Protein AF-A0A3R9SFQ7-F1 (afdb_monomer_lite)

Secondary structure (DSSP, 8-state):
--HHHHHHHHHTT--GGG----BTTTBPPHHHHHHHHHHHHHHTSPPPP---PPPPP-PPPPP--PPPTTTT---PPPHHHHHHHHHHHHHHHHS-----------HHHHHHHHHHHHHHHHHHSS---SGGGT-

Foldseek 3Di:
DDPVCVVLLVVLVHDPVPFQQPDDPRDNDPVRSVVRSVVVVVVPDPDDDPDDDPDPDPDDPDPDDPDDPCPPPDDDDDPVVVVVVVVVVVCPVVDDDDDDDDDDDCPVVVVVLVVCQVVCCVVPVDGDDSVVVVD

Sequence (135 aa):
VTPLVRKLAAENGVDLSTVQGTGVGGRIRKQDVLAAAEAAKAAAAPAPAPAAAPAPAAAKKAPTLEASPLRGQTVKMPRIRKVIGDNMVKALHEMAQLSSVVEVDVTKLMRLRAQAKDAFQAREGVKLSPMPFFV

Radius of gyration: 41.12 Å; chains: 1; bounding box: 42×37×113 Å

Structure (mmCIF, N/CA/C/O backbone):
data_AF-A0A3R9SFQ7-F1
#
_entry.id   AF-A0A3R9SFQ7-F1
#
loop_
_atom_site.group_PDB
_atom_site.id
_atom_site.type_symbol
_atom_site.label_atom_id
_atom_site.label_alt_id
_atom_site.label_comp_id
_atom_site.label_asym_id
_atom_site.label_entity_id
_atom_site.label_seq_id
_atom_site.pdbx_PDB_ins_code
_atom_site.Cartn_x
_atom_site.Cartn_y
_atom_site.Cartn_z
_atom_site.occupancy
_atom_site.B_iso_or_equiv
_atom_site.auth_seq_id
_atom_site.auth_comp_id
_atom_site.auth_asym_id
_atom_site.auth_atom_id
_atom_site.pdbx_PDB_model_num
ATOM 1 N N . VAL A 1 1 ? 13.509 5.896 -81.301 1.00 68.38 1 VAL A N 1
ATOM 2 C CA . VAL A 1 1 ? 12.127 5.357 -81.207 1.00 68.38 1 VAL A CA 1
ATOM 3 C C . VAL A 1 1 ? 11.970 4.217 -82.202 1.00 68.38 1 VAL A C 1
ATOM 5 O O . VAL A 1 1 ? 12.393 4.384 -83.342 1.00 68.38 1 VAL A O 1
ATOM 8 N N . THR A 1 2 ? 11.430 3.066 -81.797 1.00 78.62 2 THR A N 1
ATOM 9 C CA . THR A 1 2 ? 11.226 1.913 -82.695 1.00 78.62 2 THR A CA 1
ATOM 10 C C . THR A 1 2 ? 9.926 2.055 -83.512 1.00 78.62 2 THR A C 1
ATOM 12 O O . THR A 1 2 ? 8.992 2.710 -83.048 1.00 78.62 2 THR A O 1
ATOM 15 N N . PRO A 1 3 ? 9.821 1.458 -84.720 1.00 78.69 3 PRO A N 1
ATOM 16 C CA . PRO A 1 3 ? 8.640 1.596 -85.589 1.00 78.69 3 PRO A CA 1
ATOM 17 C C . PRO A 1 3 ? 7.332 1.119 -84.941 1.00 78.69 3 PRO A C 1
ATOM 19 O O . PRO A 1 3 ? 6.277 1.704 -85.164 1.00 78.69 3 PRO A O 1
ATOM 22 N N . LEU A 1 4 ? 7.420 0.099 -84.082 1.00 79.25 4 LEU A N 1
ATOM 23 C CA . LEU A 1 4 ? 6.290 -0.438 -83.322 1.00 79.25 4 LEU A CA 1
ATOM 24 C C . LEU A 1 4 ? 5.687 0.597 -82.358 1.00 79.25 4 LEU A C 1
ATOM 26 O O . LEU A 1 4 ? 4.472 0.695 -82.236 1.00 79.25 4 LEU A O 1
ATOM 30 N N . VAL A 1 5 ? 6.534 1.398 -81.707 1.00 82.12 5 VAL A N 1
ATOM 31 C CA . VAL A 1 5 ? 6.112 2.432 -80.750 1.00 82.12 5 VAL A CA 1
ATOM 32 C C . VAL A 1 5 ? 5.441 3.606 -81.469 1.00 82.12 5 VAL A C 1
ATOM 34 O O . VAL A 1 5 ? 4.485 4.162 -80.945 1.00 82.12 5 VAL A O 1
ATOM 37 N N . ARG A 1 6 ? 5.870 3.939 -82.699 1.00 79.88 6 ARG A N 1
ATOM 38 C CA . ARG A 1 6 ? 5.205 4.971 -83.517 1.00 79.88 6 ARG A CA 1
ATOM 39 C C . ARG A 1 6 ? 3.801 4.562 -83.950 1.00 79.88 6 ARG A C 1
ATOM 41 O O . ARG A 1 6 ? 2.897 5.382 -83.867 1.00 79.88 6 ARG A O 1
ATOM 48 N N . LYS A 1 7 ? 3.617 3.304 -84.371 1.00 78.94 7 LYS A N 1
ATOM 49 C CA . LYS A 1 7 ? 2.282 2.779 -84.704 1.00 78.94 7 LYS A CA 1
ATOM 50 C C . LYS A 1 7 ? 1.362 2.797 -83.482 1.00 78.94 7 LYS A C 1
ATOM 52 O O . LYS A 1 7 ? 0.262 3.321 -83.560 1.00 78.94 7 LYS A O 1
ATOM 57 N N . LEU A 1 8 ? 1.862 2.334 -82.336 1.00 79.38 8 LEU A N 1
ATOM 58 C CA . LEU A 1 8 ? 1.076 2.262 -81.103 1.00 79.38 8 LEU A CA 1
ATOM 59 C C . LEU A 1 8 ? 0.718 3.647 -80.536 1.00 79.38 8 LEU A C 1
ATOM 61 O O . LEU A 1 8 ? -0.366 3.824 -79.991 1.00 79.38 8 LEU A O 1
ATOM 65 N N . ALA A 1 9 ? 1.594 4.641 -80.686 1.00 79.88 9 ALA A N 1
ATOM 66 C CA . ALA A 1 9 ? 1.298 6.017 -80.293 1.00 79.88 9 ALA A CA 1
ATOM 67 C C . ALA A 1 9 ? 0.256 6.676 -81.209 1.00 79.88 9 ALA A C 1
ATOM 69 O O . ALA A 1 9 ? -0.647 7.338 -80.708 1.00 79.88 9 ALA A O 1
ATOM 70 N N . ALA A 1 10 ? 0.324 6.428 -82.522 1.00 79.81 10 ALA A N 1
ATOM 71 C CA . ALA A 1 10 ? -0.683 6.903 -83.471 1.00 79.81 10 ALA A CA 1
ATOM 72 C C . ALA A 1 10 ? -2.067 6.277 -83.215 1.00 79.81 10 ALA A C 1
ATOM 74 O O . ALA A 1 10 ? -3.070 6.980 -83.268 1.00 79.81 10 ALA A O 1
ATOM 75 N N . GLU A 1 11 ? -2.123 4.984 -82.877 1.00 79.06 11 GLU A N 1
ATOM 76 C CA . GLU A 1 11 ? -3.372 4.281 -82.537 1.00 79.06 11 GLU A CA 1
ATOM 77 C C . GLU A 1 11 ? -4.011 4.785 -81.234 1.00 79.06 11 GLU A C 1
ATOM 79 O O . GLU A 1 11 ? -5.233 4.822 -81.125 1.00 79.06 11 GLU A O 1
ATOM 84 N N . ASN A 1 12 ? -3.200 5.190 -80.252 1.00 76.62 12 ASN A N 1
ATOM 85 C CA . ASN A 1 12 ? -3.682 5.682 -78.957 1.00 76.62 12 ASN A CA 1
ATOM 86 C C . ASN A 1 12 ? -3.746 7.218 -78.867 1.00 76.62 12 ASN A C 1
ATOM 88 O O . ASN A 1 12 ? -4.038 7.746 -77.797 1.00 76.62 12 ASN A O 1
ATOM 92 N N . GLY A 1 13 ? -3.469 7.936 -79.962 1.00 74.56 13 GLY A N 1
ATOM 93 C CA . GLY A 1 13 ? -3.508 9.402 -80.013 1.00 74.56 13 GLY A CA 1
ATOM 94 C C . GLY A 1 13 ? -2.490 10.099 -79.101 1.00 74.56 13 GLY A C 1
ATOM 95 O O . GLY A 1 13 ? -2.730 11.220 -78.666 1.00 74.56 13 GLY A O 1
ATOM 96 N N . VAL A 1 14 ? -1.374 9.439 -78.782 1.00 78.31 14 VAL A N 1
ATOM 97 C CA . VAL A 1 14 ? -0.350 9.953 -77.861 1.00 78.31 14 VAL A CA 1
ATOM 98 C C . VAL A 1 14 ? 0.753 10.655 -78.645 1.00 78.31 14 VAL A C 1
ATOM 100 O O . VAL A 1 14 ? 1.374 10.051 -79.523 1.00 78.31 14 VAL A O 1
ATOM 103 N N . ASP A 1 15 ? 1.054 11.906 -78.292 1.00 81.56 15 ASP A N 1
ATOM 104 C CA . ASP A 1 15 ? 2.213 12.606 -78.842 1.00 81.56 15 ASP A CA 1
ATOM 105 C C . ASP A 1 15 ? 3.511 12.080 -78.209 1.00 81.56 15 ASP A C 1
ATOM 107 O O . ASP A 1 15 ? 3.726 12.137 -77.001 1.00 81.56 15 ASP A O 1
ATOM 111 N N . LEU A 1 16 ? 4.407 11.556 -79.043 1.00 76.69 16 LEU A N 1
ATOM 112 C CA . LEU A 1 16 ? 5.693 11.010 -78.616 1.00 76.69 16 LEU A CA 1
ATOM 113 C C . LEU A 1 16 ? 6.671 12.086 -78.131 1.00 76.69 16 LEU A C 1
ATOM 115 O O . LEU A 1 16 ? 7.650 11.738 -77.474 1.00 76.69 16 LEU A O 1
ATOM 119 N N . SER A 1 17 ? 6.437 13.360 -78.462 1.00 75.81 17 SER A N 1
ATOM 120 C CA . SER A 1 17 ? 7.279 14.474 -78.015 1.00 75.81 17 SER A CA 1
ATOM 121 C C . SER A 1 17 ? 7.133 14.752 -76.512 1.00 75.81 17 SER A C 1
ATOM 123 O O . SER A 1 17 ? 8.079 15.206 -75.871 1.00 75.81 17 SER A O 1
ATOM 125 N N . THR A 1 18 ? 5.979 14.404 -75.936 1.00 75.75 18 THR A N 1
ATOM 126 C CA . THR A 1 18 ? 5.645 14.636 -74.525 1.00 75.75 18 THR A CA 1
ATOM 127 C C . THR A 1 18 ? 5.898 13.419 -73.633 1.00 75.75 18 THR A C 1
ATOM 129 O O . THR A 1 18 ? 5.682 13.483 -72.425 1.00 75.75 18 THR A O 1
ATOM 132 N N . VAL A 1 19 ? 6.337 12.291 -74.205 1.00 78.75 19 VAL A N 1
ATOM 133 C CA . VAL A 1 19 ? 6.558 11.038 -73.469 1.00 78.75 19 VAL A CA 1
ATOM 134 C C . VAL A 1 19 ? 8.035 10.876 -73.126 1.00 78.75 19 VAL A C 1
ATOM 136 O O . VAL A 1 19 ? 8.883 10.689 -74.000 1.00 78.75 19 VAL A O 1
ATOM 139 N N . GLN A 1 20 ? 8.344 10.877 -71.830 1.00 80.75 20 GLN A N 1
ATOM 140 C CA . GLN A 1 20 ? 9.690 10.603 -71.340 1.00 80.75 20 GLN A CA 1
ATOM 141 C C . GLN A 1 20 ? 10.013 9.107 -71.492 1.00 80.75 20 GLN A C 1
ATOM 143 O O . GLN A 1 20 ? 9.393 8.255 -70.859 1.00 80.75 20 GLN A O 1
ATOM 148 N N . GLY A 1 21 ? 10.987 8.769 -72.340 1.00 81.75 21 GLY A N 1
ATOM 149 C CA . GLY A 1 21 ? 11.379 7.379 -72.580 1.00 81.75 21 GLY A CA 1
ATOM 150 C C . GLY A 1 21 ? 12.251 6.800 -71.463 1.00 81.75 21 GLY A C 1
ATOM 151 O O . GLY A 1 21 ? 13.293 7.368 -71.138 1.00 81.75 21 GLY A O 1
ATOM 152 N N . THR A 1 22 ? 11.877 5.634 -70.933 1.00 82.12 22 THR A N 1
ATOM 153 C CA . THR A 1 22 ? 12.599 4.956 -69.833 1.00 82.12 22 THR A CA 1
ATOM 154 C C . THR A 1 22 ? 13.623 3.918 -70.314 1.00 82.12 22 THR A C 1
ATOM 156 O O . THR A 1 22 ? 14.317 3.274 -69.526 1.00 82.12 22 THR A O 1
ATOM 159 N N . GLY A 1 23 ? 13.756 3.717 -71.629 1.00 78.12 23 GLY A N 1
ATOM 160 C CA . GLY A 1 23 ? 14.707 2.770 -72.204 1.00 78.12 23 GLY A CA 1
ATOM 161 C C . GLY A 1 23 ? 16.158 3.258 -72.229 1.00 78.12 23 GLY A C 1
ATOM 162 O O . GLY A 1 23 ? 16.441 4.450 -72.224 1.00 78.12 23 GLY A O 1
ATOM 163 N N . VAL A 1 24 ? 17.095 2.309 -72.346 1.00 72.62 24 VAL A N 1
ATOM 164 C CA . VAL A 1 24 ? 18.543 2.572 -72.420 1.00 72.62 24 VAL A CA 1
ATOM 165 C C . VAL A 1 24 ? 18.841 3.569 -73.546 1.00 72.62 24 VAL A C 1
ATOM 167 O O . VAL A 1 24 ? 18.534 3.288 -74.714 1.00 72.62 24 VAL A O 1
ATOM 170 N N . GLY A 1 25 ? 19.406 4.722 -73.174 1.00 73.75 25 GLY A N 1
ATOM 171 C CA . GLY A 1 25 ? 19.667 5.857 -74.066 1.00 73.75 25 GLY A CA 1
AT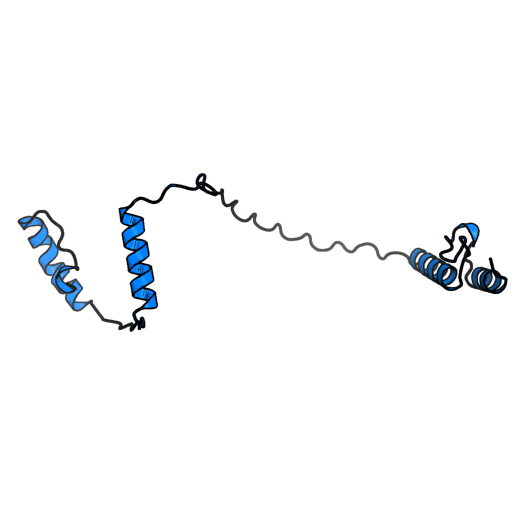OM 172 C C . GLY A 1 25 ? 18.462 6.776 -74.319 1.00 73.75 25 GLY A C 1
ATOM 173 O O . GLY A 1 25 ? 18.389 7.370 -75.388 1.00 73.75 25 GLY A O 1
ATOM 174 N N . GLY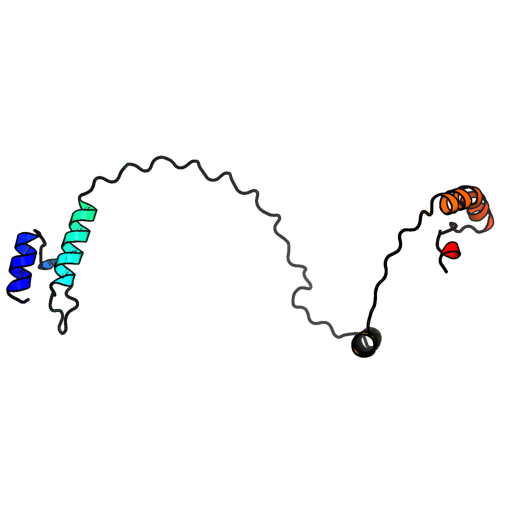 A 1 26 ? 17.485 6.843 -73.404 1.00 74.19 26 GLY A N 1
ATOM 175 C CA . GLY A 1 26 ? 16.297 7.707 -73.525 1.00 74.19 26 GLY A CA 1
ATOM 176 C C . GLY A 1 26 ? 15.269 7.221 -74.551 1.00 74.19 26 GLY A C 1
ATOM 177 O O . GLY A 1 26 ? 14.458 7.991 -75.063 1.00 74.19 26 GLY A O 1
ATOM 178 N N . ARG A 1 27 ? 15.308 5.934 -74.915 1.00 81.00 27 ARG A N 1
ATOM 179 C CA . ARG A 1 27 ? 14.399 5.368 -75.923 1.00 81.00 27 ARG A CA 1
ATOM 180 C C . ARG A 1 27 ? 13.018 5.103 -75.324 1.00 81.00 27 ARG A C 1
ATOM 182 O O . ARG A 1 27 ? 12.905 4.351 -74.364 1.00 81.00 27 ARG A O 1
ATOM 189 N N . ILE A 1 28 ? 11.978 5.630 -75.969 1.00 81.25 28 ILE A N 1
ATOM 190 C CA . ILE A 1 28 ? 10.571 5.374 -75.625 1.00 81.25 28 ILE A CA 1
ATOM 191 C C . ILE A 1 28 ? 10.222 3.907 -75.909 1.00 81.25 28 ILE A C 1
ATOM 193 O O . ILE A 1 28 ? 10.428 3.418 -77.029 1.00 81.25 28 ILE A O 1
ATOM 197 N N . ARG A 1 29 ? 9.716 3.206 -74.891 1.00 85.38 29 ARG A N 1
ATOM 198 C CA . ARG A 1 29 ? 9.256 1.813 -74.962 1.00 85.38 29 ARG A CA 1
ATOM 199 C C . ARG A 1 29 ? 7.732 1.742 -75.081 1.00 85.38 29 ARG A C 1
ATOM 201 O O . ARG A 1 29 ? 7.021 2.716 -74.870 1.00 85.38 29 ARG A O 1
ATOM 208 N N . LYS A 1 30 ? 7.216 0.546 -75.385 1.00 80.31 30 LYS A N 1
ATOM 209 C CA . LYS A 1 30 ? 5.768 0.271 -75.453 1.00 80.31 30 LYS A CA 1
ATOM 210 C C . LYS A 1 30 ? 5.039 0.639 -74.152 1.00 80.31 30 LYS A C 1
ATOM 212 O O . LYS A 1 30 ? 3.935 1.160 -74.209 1.00 80.31 30 LYS A O 1
ATOM 217 N N . GLN A 1 31 ? 5.667 0.374 -73.007 1.00 81.94 31 GLN A N 1
ATOM 218 C CA . GLN A 1 31 ? 5.105 0.663 -71.684 1.00 81.94 31 GLN A CA 1
ATOM 219 C C . GLN A 1 31 ? 4.933 2.170 -71.454 1.00 81.94 31 GLN A C 1
ATOM 221 O O . GLN A 1 31 ? 3.901 2.578 -70.940 1.00 81.94 31 GLN A O 1
ATOM 226 N N . ASP A 1 32 ? 5.879 2.990 -71.922 1.00 79.88 32 ASP A N 1
ATOM 227 C CA . ASP A 1 32 ? 5.833 4.448 -71.751 1.00 79.88 32 ASP A CA 1
ATOM 228 C C . ASP A 1 32 ? 4.663 5.073 -72.537 1.00 79.88 32 ASP A C 1
ATOM 230 O O . ASP A 1 32 ? 3.988 5.972 -72.046 1.00 79.88 32 ASP A O 1
ATOM 234 N N . VAL A 1 33 ? 4.370 4.558 -73.739 1.00 80.19 33 VAL A N 1
ATOM 235 C CA . VAL A 1 33 ? 3.229 5.027 -74.551 1.00 80.19 33 VAL A CA 1
ATOM 236 C C . VAL A 1 33 ? 1.892 4.573 -73.971 1.00 80.19 33 VAL A C 1
ATOM 238 O O . VAL A 1 33 ? 0.938 5.341 -73.991 1.00 80.19 33 VAL A O 1
ATOM 241 N N . LEU A 1 34 ? 1.814 3.355 -73.429 1.00 79.25 34 LEU A N 1
ATOM 242 C CA . LEU A 1 34 ? 0.598 2.874 -72.767 1.00 79.25 34 LEU A CA 1
ATOM 243 C C . LEU A 1 34 ? 0.309 3.661 -71.484 1.00 79.25 34 LEU A C 1
ATOM 245 O O . LEU A 1 34 ? -0.825 4.074 -71.276 1.00 79.25 34 LEU A O 1
ATOM 249 N N . ALA A 1 35 ? 1.335 3.946 -70.679 1.00 77.38 35 ALA A N 1
ATOM 250 C CA . ALA A 1 35 ? 1.199 4.774 -69.483 1.00 77.38 35 ALA A CA 1
ATOM 251 C C . ALA A 1 35 ? 0.757 6.207 -69.826 1.00 77.38 35 ALA A C 1
ATOM 253 O O . ALA A 1 35 ? -0.111 6.767 -69.161 1.00 77.38 35 ALA A O 1
ATOM 254 N N . ALA A 1 36 ? 1.305 6.789 -70.897 1.00 73.06 36 ALA A N 1
ATOM 255 C CA . ALA A 1 36 ? 0.897 8.110 -71.368 1.00 73.06 36 ALA A CA 1
ATOM 256 C C . ALA A 1 36 ? -0.533 8.118 -71.940 1.00 73.06 36 ALA A C 1
ATOM 258 O O . ALA A 1 36 ? -1.278 9.069 -71.708 1.00 73.06 36 ALA A O 1
ATOM 259 N N . ALA A 1 37 ? -0.944 7.048 -72.630 1.00 73.75 37 ALA A N 1
ATOM 260 C CA . ALA A 1 37 ? -2.313 6.875 -73.114 1.00 73.75 37 ALA A CA 1
ATOM 261 C C . ALA A 1 37 ? -3.317 6.742 -71.958 1.00 73.75 37 ALA A C 1
ATOM 263 O O . ALA A 1 37 ? -4.376 7.364 -71.995 1.00 73.75 37 ALA A O 1
ATOM 264 N N . GLU A 1 38 ? -2.989 5.972 -70.915 1.00 72.19 38 GLU A N 1
ATOM 265 C CA . GLU A 1 38 ? -3.826 5.834 -69.716 1.00 72.19 38 GLU A CA 1
ATOM 266 C C . GLU A 1 38 ? -3.923 7.145 -68.932 1.00 72.19 38 GLU A C 1
ATOM 268 O O . GLU A 1 38 ? -5.018 7.525 -68.519 1.00 72.19 38 GLU A O 1
ATOM 273 N N . ALA A 1 39 ? -2.819 7.886 -68.798 1.00 65.00 39 ALA A N 1
ATOM 274 C CA . ALA A 1 39 ? -2.815 9.204 -68.168 1.00 65.00 39 ALA A CA 1
ATOM 275 C C . ALA A 1 39 ? -3.656 10.226 -68.956 1.00 65.00 39 ALA A C 1
ATOM 277 O O . ALA A 1 39 ? -4.422 10.983 -68.360 1.00 65.00 39 ALA A O 1
ATOM 278 N N . ALA A 1 40 ? -3.587 10.210 -70.292 1.00 62.25 40 ALA A N 1
ATOM 279 C CA . ALA A 1 40 ? -4.431 11.048 -71.145 1.00 62.25 40 ALA A CA 1
ATOM 280 C C . ALA A 1 40 ? -5.920 10.662 -71.049 1.00 62.25 40 ALA A C 1
ATOM 282 O O . ALA A 1 40 ? -6.789 11.533 -71.049 1.00 62.25 40 ALA A O 1
ATOM 283 N N . LYS A 1 41 ? -6.228 9.368 -70.888 1.00 60.47 41 LYS A N 1
ATOM 284 C CA . LYS A 1 41 ? -7.598 8.876 -70.664 1.00 60.47 41 LYS A CA 1
ATOM 285 C C . LYS A 1 41 ? -8.134 9.246 -69.277 1.00 60.47 41 LYS A C 1
ATOM 287 O O . LYS A 1 41 ? -9.314 9.558 -69.150 1.00 60.47 41 LYS A O 1
ATOM 292 N N . ALA A 1 42 ? -7.272 9.266 -68.260 1.00 57.03 42 ALA A N 1
ATOM 293 C CA . ALA A 1 42 ? -7.607 9.715 -66.909 1.00 57.03 42 ALA A CA 1
ATOM 294 C C . ALA A 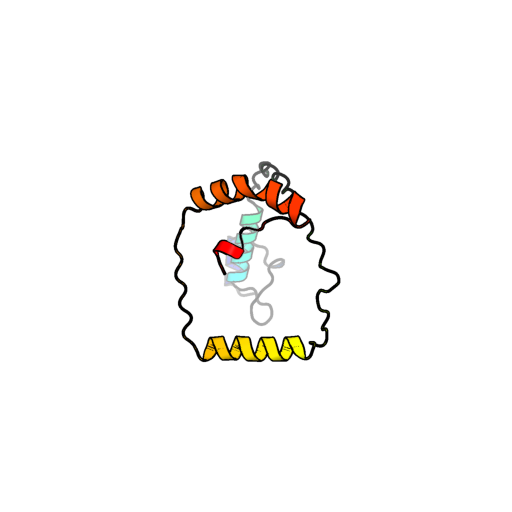1 42 ? -7.803 11.242 -66.820 1.00 57.03 42 ALA A C 1
ATOM 296 O O . ALA A 1 42 ? -8.584 11.705 -65.994 1.00 57.03 42 ALA A O 1
ATOM 297 N N . ALA A 1 43 ? -7.159 12.018 -67.698 1.00 54.06 43 ALA A N 1
ATOM 298 C CA . ALA A 1 43 ? -7.333 13.469 -67.797 1.00 54.06 43 ALA A CA 1
ATOM 299 C C . ALA A 1 43 ? -8.582 13.902 -68.600 1.00 54.06 43 ALA A C 1
ATOM 301 O O . ALA A 1 43 ? -8.971 15.066 -68.534 1.00 54.06 43 ALA A O 1
ATOM 302 N N . ALA A 1 44 ? -9.224 12.984 -69.334 1.00 51.25 44 ALA A N 1
ATOM 303 C CA . ALA A 1 44 ? -10.420 13.244 -70.145 1.00 51.25 44 ALA A CA 1
ATOM 304 C C . ALA A 1 44 ? -11.742 12.784 -69.492 1.00 51.25 44 ALA A C 1
ATOM 306 O O . ALA A 1 44 ? -12.799 12.852 -70.122 1.00 51.25 44 ALA A O 1
ATOM 307 N N . ALA A 1 45 ? -11.714 12.331 -68.235 1.00 43.78 45 ALA A N 1
ATOM 308 C CA . ALA A 1 45 ? -12.925 12.081 -67.460 1.00 43.78 45 ALA A CA 1
ATOM 309 C C . ALA A 1 45 ? -13.327 13.363 -66.703 1.00 43.78 45 ALA A C 1
ATOM 311 O O . ALA A 1 45 ? -12.502 13.900 -65.959 1.00 43.78 45 ALA A O 1
ATOM 312 N N . PRO A 1 46 ? -14.567 13.875 -66.848 1.00 45.09 46 PRO A N 1
ATOM 313 C CA . PRO A 1 46 ? -15.025 14.992 -66.036 1.00 45.09 46 PRO A CA 1
ATOM 314 C C . PRO A 1 46 ? -15.021 14.547 -64.573 1.00 45.09 46 PRO A C 1
ATOM 316 O O . PRO A 1 46 ? -15.705 13.594 -64.195 1.00 45.09 46 PRO A O 1
ATOM 319 N N . ALA A 1 47 ? -14.211 15.220 -63.758 1.00 50.97 47 ALA A N 1
ATOM 320 C CA . ALA A 1 47 ? -14.197 15.009 -62.323 1.00 50.97 47 ALA A CA 1
ATOM 321 C C . ALA A 1 47 ? -15.619 15.242 -61.782 1.00 50.97 47 ALA A C 1
ATOM 323 O O . ALA A 1 47 ? -16.192 16.305 -62.050 1.00 50.97 47 ALA A O 1
ATOM 324 N N . PRO A 1 48 ? -16.218 14.301 -61.029 1.00 47.94 48 PRO A N 1
ATOM 325 C CA . PRO A 1 48 ? -17.412 14.630 -60.275 1.00 47.94 48 PRO A CA 1
ATOM 326 C C . PRO A 1 48 ? -17.029 15.746 -59.301 1.00 47.94 48 PRO A C 1
ATOM 328 O O . PRO A 1 48 ? -15.996 15.673 -58.630 1.00 47.94 48 PRO A O 1
ATOM 331 N N . ALA A 1 49 ? -17.838 16.806 -59.268 1.00 49.56 49 ALA A N 1
ATOM 332 C CA . ALA A 1 49 ? -17.689 17.878 -58.295 1.00 49.56 49 ALA A CA 1
ATOM 333 C C . ALA A 1 49 ? -17.539 17.259 -56.892 1.00 49.56 49 ALA A C 1
ATOM 335 O O . ALA A 1 49 ? -18.296 16.334 -56.573 1.00 49.56 49 ALA A O 1
ATOM 336 N N . PRO A 1 50 ? -16.589 17.715 -56.055 1.00 48.94 50 PRO A N 1
ATOM 337 C CA . PRO A 1 50 ? -16.456 17.166 -54.721 1.00 48.94 50 PRO A CA 1
ATOM 338 C C . PRO A 1 50 ? -17.746 17.483 -53.966 1.00 48.94 50 PRO A C 1
ATOM 340 O O . PRO A 1 50 ? -18.023 18.637 -53.638 1.00 48.94 50 PRO A O 1
ATOM 343 N N . ALA A 1 51 ? -18.555 16.454 -53.717 1.00 51.00 51 ALA A N 1
ATOM 344 C CA . ALA A 1 51 ? -19.621 16.533 -52.741 1.00 51.00 51 ALA A CA 1
ATOM 345 C C . ALA A 1 51 ? -18.973 16.950 -51.418 1.00 51.00 51 ALA A C 1
ATOM 347 O O . ALA A 1 51 ? -18.002 16.327 -50.979 1.00 51.00 51 ALA A O 1
ATOM 348 N N . ALA A 1 52 ? -19.470 18.035 -50.826 1.00 52.97 52 ALA A N 1
ATOM 349 C CA . ALA A 1 52 ? -18.991 18.527 -49.548 1.00 52.97 52 ALA A CA 1
ATOM 350 C C . ALA A 1 52 ? -19.117 17.405 -48.511 1.00 52.97 52 ALA A C 1
ATOM 352 O O . ALA A 1 52 ? -20.214 17.070 -48.063 1.00 52.97 52 ALA A O 1
ATOM 353 N N . ALA A 1 53 ? -17.983 16.801 -48.159 1.00 55.56 53 ALA A N 1
ATOM 354 C CA . ALA A 1 53 ? -17.906 15.909 -47.021 1.00 55.56 53 ALA A CA 1
ATOM 355 C C . ALA A 1 53 ? -18.313 16.713 -45.774 1.00 55.56 53 ALA A C 1
ATOM 357 O O . ALA A 1 53 ? -17.884 17.866 -45.639 1.00 55.56 53 ALA A O 1
ATOM 358 N N . PRO A 1 54 ? -19.135 16.153 -44.869 1.00 56.72 54 PRO A N 1
ATOM 359 C CA . PRO A 1 54 ? -19.434 16.816 -43.612 1.00 56.72 54 PRO A CA 1
ATOM 360 C C . PRO A 1 54 ? -18.113 17.145 -42.915 1.00 56.72 54 PRO A C 1
ATOM 362 O O . PRO A 1 54 ? -17.241 16.284 -42.769 1.00 56.72 54 PRO A O 1
ATOM 365 N N . ALA A 1 55 ? -17.953 18.419 -42.553 1.00 59.44 55 ALA A N 1
ATOM 366 C CA . ALA A 1 55 ? -16.761 18.910 -41.884 1.00 59.44 55 ALA A CA 1
ATOM 367 C C . ALA A 1 55 ? -16.466 18.023 -40.661 1.00 59.44 55 ALA A C 1
ATOM 369 O O . ALA A 1 55 ? -17.399 17.722 -39.906 1.00 59.44 55 ALA A O 1
ATOM 370 N N . PRO A 1 56 ? -15.207 17.597 -40.443 1.00 59.00 56 PRO A N 1
ATOM 371 C CA . PRO A 1 56 ? -14.855 16.837 -39.257 1.00 59.00 56 PRO A CA 1
ATOM 372 C C . PRO A 1 56 ? -15.310 17.629 -38.035 1.00 59.00 56 PRO A C 1
ATOM 374 O O . PRO A 1 56 ? -14.909 18.783 -37.859 1.00 59.00 56 PRO A O 1
ATOM 377 N N . ALA A 1 57 ? -16.171 17.029 -37.210 1.00 63.62 57 ALA A N 1
ATOM 378 C CA . ALA A 1 57 ? -16.523 17.602 -35.922 1.00 63.62 57 ALA A CA 1
ATOM 379 C C . ALA A 1 57 ? -15.215 17.920 -35.195 1.00 63.62 57 ALA A C 1
ATOM 381 O O . ALA A 1 57 ? -14.365 17.039 -35.042 1.00 63.62 57 ALA A O 1
ATOM 382 N N . ALA A 1 58 ? -15.034 19.191 -34.827 1.00 63.25 58 ALA A N 1
ATOM 383 C CA . ALA A 1 58 ? -13.810 19.677 -34.216 1.00 63.25 58 ALA A CA 1
ATOM 384 C C . ALA A 1 58 ? -13.452 18.774 -33.034 1.00 63.25 58 ALA A C 1
ATOM 386 O O . ALA A 1 58 ? -14.157 18.742 -32.021 1.00 63.25 58 ALA A O 1
ATOM 387 N N . ALA A 1 59 ? -12.371 18.007 -33.189 1.00 65.25 59 ALA A N 1
ATOM 388 C CA . ALA A 1 59 ? -11.837 17.195 -32.118 1.00 65.25 59 ALA A CA 1
ATOM 389 C C . ALA A 1 59 ? -11.573 18.133 -30.938 1.00 65.25 59 ALA A C 1
ATOM 391 O O . ALA A 1 59 ? -10.804 19.092 -31.055 1.00 65.25 59 ALA A O 1
ATOM 392 N N . LYS A 1 60 ? -12.253 17.886 -29.812 1.00 68.50 60 LYS A N 1
ATOM 393 C CA . LYS A 1 60 ? -11.950 18.563 -28.551 1.00 68.50 60 LYS A CA 1
ATOM 394 C C . LYS A 1 60 ? -10.450 18.406 -28.331 1.00 68.50 60 LYS A C 1
ATOM 396 O O . LYS A 1 60 ? -9.971 17.277 -28.237 1.00 68.50 60 LYS A O 1
ATOM 401 N N . LYS A 1 61 ? -9.717 19.525 -28.313 1.00 66.81 61 LYS A N 1
ATOM 402 C CA . LYS A 1 61 ? -8.284 19.530 -28.006 1.00 66.81 61 LYS A CA 1
ATOM 403 C C . LYS A 1 61 ? -8.100 18.744 -26.712 1.00 66.81 61 LYS A C 1
ATOM 405 O O . LYS A 1 61 ? -8.653 19.126 -25.681 1.00 66.81 61 LYS A O 1
ATOM 410 N N . ALA A 1 62 ? -7.374 17.631 -26.793 1.00 69.62 62 ALA A N 1
ATOM 411 C CA . ALA A 1 62 ? -6.919 16.936 -25.604 1.00 69.62 62 ALA A CA 1
ATOM 412 C C . ALA A 1 62 ? -6.161 17.952 -24.731 1.00 69.62 62 ALA A C 1
ATOM 414 O O . ALA A 1 62 ? -5.461 18.808 -25.289 1.00 69.62 62 ALA A O 1
ATOM 415 N N . PRO A 1 63 ? -6.314 17.908 -23.397 1.00 70.56 63 PRO A N 1
ATOM 416 C CA . PRO A 1 63 ? -5.563 18.793 -22.524 1.00 70.56 63 PRO A CA 1
ATOM 417 C C . PRO A 1 63 ? -4.075 18.626 -22.831 1.00 70.56 63 PRO A C 1
ATOM 419 O O . PRO A 1 63 ? -3.550 17.511 -22.850 1.00 70.56 63 PRO A O 1
ATOM 422 N N . THR A 1 64 ? -3.408 19.738 -23.127 1.00 73.31 64 THR A N 1
ATOM 423 C CA . THR A 1 64 ? -1.958 19.783 -23.289 1.00 73.31 64 THR A CA 1
ATOM 424 C C . THR A 1 64 ? -1.334 19.383 -21.961 1.00 73.31 64 THR A C 1
ATOM 426 O O . THR A 1 64 ? -1.349 20.153 -21.006 1.00 73.31 64 THR A O 1
ATOM 429 N N . LEU A 1 65 ? -0.846 18.145 -21.885 1.00 72.62 65 LEU A N 1
ATOM 430 C CA . LEU A 1 65 ? -0.110 17.646 -20.731 1.00 72.62 65 LEU A CA 1
ATOM 431 C C . LEU A 1 65 ? 1.229 18.378 -20.684 1.00 72.62 65 LEU A C 1
ATOM 433 O O . LEU A 1 65 ? 2.142 18.064 -21.451 1.00 72.62 65 LEU A O 1
ATOM 437 N N . GLU A 1 66 ? 1.337 19.371 -19.807 1.00 75.81 66 GLU A N 1
ATOM 438 C CA . GLU A 1 66 ? 2.605 20.042 -19.555 1.00 75.81 66 GLU A CA 1
ATOM 439 C C . GLU A 1 66 ? 3.623 19.016 -19.052 1.00 75.81 66 GLU A C 1
ATOM 441 O O . GLU A 1 66 ? 3.378 18.243 -18.119 1.00 75.81 66 GLU A O 1
ATOM 446 N N . ALA A 1 67 ? 4.771 18.956 -19.724 1.00 75.50 67 ALA A N 1
ATOM 447 C CA . ALA A 1 67 ? 5.843 18.074 -19.308 1.00 75.50 67 ALA A CA 1
ATOM 448 C C . ALA A 1 67 ? 6.361 18.551 -17.948 1.00 75.50 67 ALA A C 1
ATOM 450 O O . ALA A 1 67 ? 6.766 19.702 -17.807 1.00 75.50 67 ALA A O 1
ATOM 451 N N . SER A 1 68 ? 6.355 17.652 -16.956 1.00 79.25 68 SER A N 1
ATOM 452 C CA . SER A 1 68 ? 6.931 17.936 -15.641 1.00 79.25 68 SER A CA 1
ATOM 453 C C . SER A 1 68 ? 8.340 18.525 -15.803 1.00 79.25 68 SER A C 1
ATOM 455 O O . SER A 1 68 ? 9.138 17.956 -16.556 1.00 79.25 68 SER A O 1
ATOM 457 N N . PRO A 1 69 ? 8.679 19.608 -15.082 1.00 78.88 69 PRO A N 1
ATOM 458 C CA . PRO A 1 69 ? 9.974 20.284 -15.200 1.00 78.88 69 PRO A CA 1
ATOM 459 C C . PRO A 1 69 ? 11.167 19.391 -14.821 1.00 78.88 69 PRO A C 1
ATOM 461 O O . PRO A 1 69 ? 12.309 19.720 -15.117 1.00 78.88 69 PRO A O 1
ATOM 464 N N . LEU A 1 70 ? 10.911 18.246 -14.184 1.00 80.50 70 LEU A N 1
ATOM 465 C CA . LEU A 1 70 ? 11.912 17.255 -13.786 1.00 80.50 70 LEU A CA 1
ATOM 466 C C . LEU A 1 70 ? 12.178 16.200 -14.876 1.00 80.50 70 LEU A C 1
ATOM 468 O O . LEU A 1 70 ? 12.991 15.293 -14.688 1.00 80.50 70 LEU A O 1
ATOM 472 N N . ARG A 1 71 ? 11.478 16.263 -16.014 1.00 82.88 71 ARG A N 1
ATOM 473 C CA . ARG A 1 71 ? 11.626 15.290 -17.099 1.00 82.88 71 ARG A CA 1
ATOM 474 C C . ARG A 1 71 ? 13.044 15.342 -17.671 1.00 82.88 71 ARG A C 1
ATOM 476 O O . ARG A 1 71 ? 13.493 16.377 -18.143 1.00 82.88 71 ARG A O 1
ATOM 483 N N . GLY A 1 72 ? 13.726 14.198 -17.663 1.00 85.81 72 GLY A N 1
ATOM 484 C CA . GLY A 1 72 ? 15.098 14.070 -18.165 1.00 85.81 72 GLY A CA 1
ATOM 485 C C . GLY A 1 72 ? 16.179 14.488 -17.166 1.00 85.81 72 GLY A C 1
ATOM 486 O O . GLY A 1 72 ? 17.363 14.356 -17.469 1.00 85.81 72 GLY A O 1
ATOM 487 N N . GLN A 1 73 ? 15.810 14.940 -15.964 1.00 87.75 73 GLN A N 1
ATOM 488 C CA . GLN A 1 73 ? 16.786 15.216 -14.920 1.00 87.75 73 GLN A CA 1
ATOM 489 C C . GLN A 1 73 ? 17.240 13.910 -14.258 1.00 87.75 73 GLN A C 1
ATOM 491 O O . GLN A 1 73 ? 16.429 13.124 -13.770 1.00 87.75 73 GLN A O 1
ATOM 496 N N . THR A 1 74 ? 18.555 13.698 -14.194 1.00 88.31 74 THR A N 1
ATOM 497 C CA . THR A 1 74 ? 19.146 12.610 -13.408 1.00 88.31 74 THR A CA 1
ATOM 498 C C . THR A 1 74 ? 19.577 13.154 -12.055 1.00 88.31 74 THR A C 1
ATOM 500 O O . THR A 1 74 ? 20.404 14.060 -11.975 1.00 88.31 74 THR A O 1
ATOM 503 N N . VAL A 1 75 ? 19.025 12.592 -10.981 1.00 88.44 75 VAL A N 1
ATOM 504 C CA . VAL A 1 75 ? 19.373 12.960 -9.605 1.00 88.44 75 VAL A CA 1
ATOM 505 C C . VAL A 1 75 ? 20.076 11.784 -8.941 1.00 88.44 75 VAL A C 1
ATOM 507 O O . VAL A 1 75 ? 19.659 10.633 -9.070 1.00 88.44 75 VAL A O 1
ATOM 510 N N . LYS A 1 76 ? 21.156 12.067 -8.209 1.00 92.81 76 LYS A N 1
ATOM 511 C CA . LYS A 1 76 ? 21.910 11.043 -7.482 1.00 92.81 76 LYS A CA 1
ATOM 512 C C . LYS A 1 76 ? 21.031 10.376 -6.422 1.00 92.81 76 LYS A C 1
ATOM 514 O O . LYS A 1 76 ? 20.429 11.050 -5.587 1.00 92.81 76 LYS A O 1
ATOM 519 N N . MET A 1 77 ? 21.014 9.045 -6.413 1.00 92.62 77 MET A N 1
ATOM 520 C CA . MET A 1 77 ? 20.213 8.282 -5.461 1.00 92.62 77 MET A CA 1
ATOM 521 C C . MET A 1 77 ? 20.784 8.385 -4.034 1.00 92.62 77 MET A C 1
ATOM 523 O O . MET A 1 77 ? 21.973 8.111 -3.831 1.00 92.62 77 MET A O 1
ATOM 527 N N . PRO A 1 78 ? 19.966 8.738 -3.024 1.00 95.88 78 PRO A N 1
ATOM 528 C CA . PRO A 1 78 ? 20.381 8.675 -1.627 1.00 95.88 78 PRO A CA 1
ATOM 529 C C . PRO A 1 78 ? 20.770 7.248 -1.226 1.00 95.88 78 PRO A C 1
ATOM 531 O O . PRO A 1 78 ? 20.123 6.287 -1.646 1.00 95.88 78 PRO A O 1
ATOM 534 N N . ARG A 1 79 ? 21.780 7.103 -0.355 1.00 95.31 79 ARG A N 1
ATOM 535 C CA . ARG A 1 79 ? 22.278 5.784 0.088 1.00 95.31 79 ARG A CA 1
ATOM 536 C C . ARG A 1 79 ? 21.171 4.898 0.661 1.00 95.31 79 ARG A C 1
ATOM 538 O O . ARG A 1 79 ? 21.130 3.718 0.338 1.00 95.31 79 ARG A O 1
ATOM 545 N N . ILE A 1 80 ? 20.253 5.469 1.445 1.00 96.62 80 ILE A N 1
ATOM 546 C CA . ILE A 1 80 ? 19.143 4.713 2.039 1.00 96.62 80 ILE A CA 1
ATOM 547 C C . ILE A 1 80 ? 18.201 4.137 0.976 1.00 96.62 80 ILE A C 1
ATOM 549 O O . ILE A 1 80 ? 17.837 2.970 1.053 1.00 96.62 80 ILE A O 1
ATOM 553 N N . ARG A 1 81 ? 17.885 4.906 -0.078 1.00 95.31 81 ARG A N 1
ATOM 554 C CA . ARG A 1 81 ? 17.052 4.415 -1.186 1.00 95.31 81 ARG A CA 1
ATOM 555 C C . ARG A 1 81 ? 17.753 3.306 -1.955 1.00 95.31 81 ARG A C 1
ATOM 557 O O . ARG A 1 81 ? 17.086 2.380 -2.391 1.00 95.31 81 ARG A O 1
ATOM 564 N N . LYS A 1 82 ? 19.080 3.394 -2.101 1.00 96.19 82 LYS A N 1
ATOM 565 C CA . LYS A 1 82 ? 19.881 2.346 -2.742 1.00 96.19 82 LYS A CA 1
ATOM 566 C C . LYS A 1 82 ? 19.771 1.023 -2.001 1.00 96.19 82 LYS A C 1
ATOM 568 O O . LYS A 1 82 ? 19.364 0.045 -2.604 1.00 96.19 82 LYS A O 1
ATOM 573 N N . VAL A 1 83 ? 20.014 1.031 -0.694 1.00 97.12 83 VAL A N 1
ATOM 574 C CA . VAL A 1 83 ? 19.912 -0.186 0.125 1.00 97.12 83 VAL A CA 1
ATOM 575 C C . VAL A 1 83 ? 18.489 -0.753 0.123 1.00 97.12 83 VAL A C 1
ATOM 577 O O . VAL A 1 83 ? 18.320 -1.961 -0.005 1.00 97.12 83 VAL A O 1
ATOM 580 N N . ILE A 1 84 ? 17.460 0.101 0.219 1.00 97.00 84 ILE A N 1
ATOM 581 C CA . ILE A 1 84 ? 16.058 -0.338 0.118 1.00 97.00 84 ILE A CA 1
ATOM 582 C C . ILE A 1 84 ? 15.806 -1.011 -1.236 1.00 97.00 84 ILE A C 1
ATOM 584 O O . ILE A 1 84 ? 15.263 -2.109 -1.269 1.00 97.00 84 ILE A O 1
ATOM 588 N N . GLY A 1 85 ? 16.233 -0.386 -2.336 1.00 96.56 85 GLY A N 1
ATOM 589 C CA . GLY A 1 85 ? 16.074 -0.934 -3.683 1.00 96.56 85 GLY A CA 1
ATOM 590 C C . GLY A 1 85 ? 16.775 -2.280 -3.853 1.00 96.56 85 GLY A C 1
ATOM 591 O O . GLY A 1 85 ? 16.148 -3.234 -4.305 1.00 96.56 85 GLY A O 1
ATOM 592 N N . ASP A 1 86 ? 18.033 -2.380 -3.420 1.00 96.19 86 ASP A N 1
ATOM 593 C CA . ASP A 1 86 ? 18.818 -3.615 -3.496 1.00 96.19 86 ASP A CA 1
ATOM 594 C C . ASP A 1 86 ? 18.125 -4.757 -2.721 1.00 96.19 86 ASP A C 1
ATOM 596 O O . ASP A 1 86 ? 17.974 -5.865 -3.239 1.00 96.19 86 ASP A O 1
ATOM 600 N N . ASN A 1 87 ? 17.612 -4.477 -1.516 1.00 96.38 87 ASN A N 1
ATOM 601 C CA . ASN A 1 87 ? 16.882 -5.457 -0.707 1.00 96.38 87 ASN A CA 1
ATOM 602 C C . ASN A 1 87 ? 15.527 -5.847 -1.315 1.00 96.38 87 ASN A C 1
ATOM 604 O O . ASN A 1 87 ? 15.167 -7.023 -1.287 1.00 96.38 87 ASN A O 1
ATOM 608 N N . MET A 1 88 ? 14.779 -4.891 -1.876 1.00 96.31 88 MET A N 1
ATOM 609 C CA . MET A 1 88 ? 13.501 -5.167 -2.542 1.00 96.31 88 MET A CA 1
ATOM 610 C C . MET A 1 88 ? 13.693 -6.063 -3.768 1.00 96.31 88 MET A C 1
ATOM 612 O O . MET A 1 88 ? 12.951 -7.027 -3.948 1.00 96.31 88 MET A O 1
ATOM 616 N N . VAL A 1 89 ? 14.709 -5.776 -4.588 1.00 96.12 89 VAL A N 1
ATOM 617 C CA . VAL A 1 89 ? 15.035 -6.584 -5.769 1.00 96.12 89 VAL A CA 1
ATOM 618 C C . VAL A 1 89 ? 15.502 -7.974 -5.353 1.00 96.12 89 VAL A C 1
ATOM 620 O O . VAL A 1 89 ? 15.064 -8.956 -5.949 1.00 96.12 89 VAL A O 1
ATOM 623 N N . LYS A 1 90 ? 16.336 -8.081 -4.312 1.00 96.31 90 LYS A N 1
ATOM 624 C CA . LYS A 1 90 ? 16.766 -9.375 -3.774 1.00 96.31 90 LYS A CA 1
ATOM 625 C C . LYS A 1 90 ? 15.574 -10.218 -3.307 1.00 96.31 90 LYS A C 1
ATOM 627 O O . LYS A 1 90 ? 15.449 -11.361 -3.731 1.00 96.31 90 LYS A O 1
ATOM 632 N N . ALA A 1 91 ? 14.675 -9.645 -2.504 1.00 94.25 91 ALA A N 1
ATOM 633 C CA . ALA A 1 91 ? 13.493 -10.345 -2.001 1.00 94.25 91 ALA A CA 1
ATOM 634 C C . ALA A 1 91 ? 12.580 -10.847 -3.133 1.00 94.25 91 ALA A C 1
ATOM 636 O O . ALA A 1 91 ? 12.056 -11.954 -3.048 1.00 94.25 91 ALA A O 1
ATOM 637 N N . LEU A 1 92 ? 12.430 -10.062 -4.207 1.00 92.94 92 LEU A N 1
ATOM 638 C CA . LEU A 1 92 ? 11.633 -10.444 -5.375 1.00 92.94 92 LEU A CA 1
ATOM 639 C C . LEU A 1 92 ? 12.232 -11.629 -6.150 1.00 92.94 92 LEU A C 1
ATOM 641 O O . LEU A 1 92 ? 11.484 -12.449 -6.670 1.00 92.94 92 LEU A O 1
ATOM 645 N N . HIS A 1 93 ? 13.561 -11.716 -6.244 1.00 94.31 93 HIS A N 1
ATOM 646 C CA . HIS A 1 93 ? 14.232 -12.819 -6.943 1.00 94.31 93 HIS A CA 1
ATOM 647 C C . HIS A 1 93 ? 14.327 -14.091 -6.095 1.00 94.31 93 HIS A C 1
ATOM 649 O O . HIS A 1 93 ? 14.323 -15.190 -6.641 1.00 94.31 93 HIS A O 1
ATOM 655 N N . GLU A 1 94 ? 14.458 -13.950 -4.776 1.00 95.38 94 GLU A N 1
ATOM 656 C CA . GLU A 1 94 ? 14.688 -15.071 -3.861 1.00 95.38 94 GLU A CA 1
ATOM 657 C C . GLU A 1 94 ? 13.387 -15.768 -3.432 1.00 95.38 94 GLU A C 1
ATOM 659 O O . GLU A 1 94 ? 13.396 -16.968 -3.163 1.00 95.38 94 GLU A O 1
ATOM 664 N N . MET A 1 95 ? 12.259 -15.049 -3.384 1.00 92.81 95 MET A N 1
ATOM 665 C CA . MET A 1 95 ? 10.987 -15.573 -2.878 1.00 92.81 95 MET A CA 1
ATOM 666 C C . MET A 1 95 ? 9.894 -15.586 -3.949 1.00 92.81 95 MET A C 1
ATOM 668 O O . MET A 1 95 ? 9.665 -14.597 -4.643 1.00 92.81 95 MET A O 1
ATOM 672 N N . ALA A 1 96 ? 9.137 -16.684 -4.020 1.00 90.44 96 ALA A N 1
ATOM 673 C CA . ALA A 1 96 ? 7.913 -16.738 -4.812 1.00 90.44 96 ALA A CA 1
ATOM 674 C C . ALA A 1 96 ? 6.821 -15.894 -4.139 1.00 90.44 96 ALA A C 1
ATOM 676 O O . ALA A 1 96 ? 6.298 -16.253 -3.083 1.00 90.44 96 ALA A O 1
ATOM 677 N N . GLN A 1 97 ? 6.477 -14.760 -4.747 1.00 89.56 97 GLN A N 1
ATOM 678 C CA . GLN A 1 97 ? 5.418 -13.895 -4.239 1.00 89.56 97 GLN A CA 1
ATOM 679 C C . GLN A 1 97 ? 4.048 -14.455 -4.625 1.00 89.56 97 GLN A C 1
ATOM 681 O O . GLN A 1 97 ? 3.692 -14.521 -5.799 1.00 89.56 97 GLN A O 1
ATOM 686 N N . LEU A 1 98 ? 3.269 -14.833 -3.617 1.00 92.94 98 LEU A N 1
ATOM 687 C CA . LEU A 1 98 ? 1.874 -15.232 -3.760 1.00 92.94 98 LEU A CA 1
ATOM 688 C C . LEU A 1 98 ? 1.017 -14.174 -3.070 1.00 92.94 98 LEU A C 1
ATOM 690 O O . LEU A 1 98 ? 1.297 -13.779 -1.940 1.00 92.94 98 LEU A O 1
ATOM 694 N N . SER A 1 99 ? -0.014 -13.691 -3.754 1.00 93.75 99 SER A N 1
ATOM 695 C CA . SER A 1 99 ? -0.971 -12.736 -3.193 1.00 93.75 99 SER A CA 1
ATOM 696 C C . SER A 1 99 ? -2.341 -13.390 -3.116 1.00 93.75 99 SER A C 1
ATOM 698 O O . SER A 1 99 ? -2.863 -13.856 -4.124 1.00 93.75 99 SER A O 1
ATOM 700 N N . SER A 1 100 ? -2.915 -13.415 -1.915 1.00 94.50 100 SER A N 1
ATOM 701 C CA . SER A 1 100 ? -4.307 -13.793 -1.688 1.00 94.50 100 SER A CA 1
ATOM 702 C C . SER A 1 100 ? -5.075 -12.560 -1.247 1.00 94.50 100 SER A C 1
ATOM 704 O O . SER A 1 100 ? -4.589 -11.785 -0.423 1.00 94.50 100 SER A O 1
ATOM 706 N N . VAL A 1 101 ? -6.278 -12.393 -1.780 1.00 95.31 101 VAL A N 1
ATOM 707 C CA . VAL A 1 101 ? -7.185 -11.312 -1.397 1.00 95.31 101 VAL A CA 1
ATOM 708 C C . VAL A 1 101 ? -8.389 -11.940 -0.714 1.00 95.31 101 VAL A C 1
ATOM 710 O O . VAL A 1 101 ? -8.951 -12.912 -1.212 1.00 95.31 101 VAL A O 1
ATOM 713 N N . VAL A 1 102 ? -8.758 -11.399 0.444 1.00 94.75 102 VAL A N 1
ATOM 714 C CA . VAL A 1 102 ? -9.939 -11.811 1.205 1.00 94.75 102 VAL A CA 1
ATOM 715 C C . VAL A 1 102 ? -10.747 -10.563 1.516 1.00 94.75 102 VAL A C 1
ATOM 717 O O . VAL A 1 102 ? -10.204 -9.572 2.004 1.00 94.75 102 VAL A O 1
ATOM 720 N N . GLU A 1 103 ? -12.043 -10.617 1.238 1.00 95.31 103 GLU A N 1
ATOM 721 C CA . GLU A 1 103 ? -12.974 -9.561 1.617 1.00 95.31 103 GLU A CA 1
ATOM 722 C C . GLU A 1 103 ? -13.459 -9.784 3.049 1.00 95.31 103 GLU A C 1
ATOM 724 O O . GLU A 1 103 ? -13.836 -10.892 3.434 1.00 95.31 103 GLU A O 1
ATOM 729 N N . VAL A 1 104 ? -13.444 -8.721 3.851 1.00 94.06 104 VAL A N 1
ATOM 730 C CA . VAL A 1 104 ? -13.850 -8.765 5.257 1.00 94.06 104 VAL A CA 1
ATOM 731 C C . VAL A 1 104 ? -14.808 -7.613 5.533 1.00 94.06 104 VAL A C 1
ATOM 733 O O . VAL A 1 104 ? -14.468 -6.448 5.326 1.00 94.06 104 VAL A O 1
ATOM 736 N N . ASP A 1 105 ? -16.001 -7.930 6.040 1.00 96.00 105 ASP A N 1
ATOM 737 C CA . ASP A 1 105 ? -16.950 -6.919 6.509 1.00 96.00 105 ASP A CA 1
ATOM 738 C C . ASP A 1 105 ? -16.516 -6.361 7.875 1.00 96.00 105 ASP A C 1
ATOM 740 O O . ASP A 1 105 ? -16.541 -7.041 8.902 1.00 96.00 105 ASP A O 1
ATOM 744 N N . VAL A 1 106 ? -16.153 -5.078 7.889 1.00 95.94 106 VAL A N 1
ATOM 745 C CA . VAL A 1 106 ? -15.702 -4.345 9.083 1.00 95.94 106 VAL A CA 1
ATOM 746 C C . VAL A 1 106 ? -16.806 -3.500 9.735 1.00 95.94 106 VAL A C 1
ATOM 748 O O . VAL A 1 106 ? -16.533 -2.710 10.642 1.00 95.94 106 VAL A O 1
ATOM 751 N N . THR A 1 107 ? -18.069 -3.653 9.329 1.00 97.00 107 THR A N 1
ATOM 752 C CA . THR A 1 107 ? -19.193 -2.826 9.805 1.00 97.00 107 THR A CA 1
ATOM 753 C C . THR A 1 107 ? -19.334 -2.840 11.329 1.00 97.00 107 THR A C 1
ATOM 755 O O . THR A 1 107 ? -19.491 -1.790 11.957 1.00 97.00 107 THR A O 1
ATOM 758 N N . LYS A 1 108 ? -19.250 -4.019 11.959 1.00 95.06 108 LYS A N 1
ATOM 759 C CA . LYS A 1 108 ? -19.371 -4.153 13.424 1.00 95.06 108 LYS A CA 1
ATOM 760 C C . LYS A 1 108 ? -18.216 -3.466 14.157 1.00 95.06 108 LYS A C 1
ATOM 762 O O . LYS A 1 108 ? -18.446 -2.758 15.135 1.00 95.06 108 LYS A O 1
ATOM 767 N N . LEU A 1 109 ? -17.001 -3.618 13.636 1.00 94.50 109 LEU A N 1
ATOM 768 C CA . LEU A 1 109 ? -15.788 -2.994 14.163 1.00 94.50 109 LEU A CA 1
ATOM 769 C C . LEU A 1 109 ? -15.888 -1.462 14.117 1.00 94.50 109 LEU A C 1
ATOM 771 O O . LEU A 1 109 ? -15.604 -0.768 15.093 1.00 94.50 109 LEU A O 1
ATOM 775 N N . MET A 1 110 ? -16.360 -0.928 12.989 1.00 95.50 110 MET A N 1
ATOM 776 C CA . MET A 1 110 ? -16.539 0.510 12.803 1.00 95.50 110 MET A CA 1
ATOM 777 C C . MET A 1 110 ? -17.626 1.090 13.710 1.00 95.50 110 MET A C 1
ATOM 779 O O . MET A 1 110 ? -17.445 2.190 14.236 1.00 95.50 110 MET A O 1
ATOM 783 N N . ARG A 1 111 ? -18.717 0.352 13.959 1.00 95.81 111 ARG A N 1
ATOM 784 C CA . ARG A 1 111 ? -19.743 0.755 14.937 1.00 95.81 111 ARG A CA 1
ATOM 785 C C . ARG A 1 111 ? -19.187 0.805 16.358 1.00 95.81 111 ARG A C 1
ATOM 787 O O . ARG A 1 111 ? -19.412 1.797 17.045 1.00 95.81 111 ARG A O 1
ATOM 794 N N . LEU A 1 112 ? -18.420 -0.204 16.773 1.00 94.06 112 LEU A N 1
ATOM 795 C CA . LEU A 1 112 ? -17.775 -0.223 18.090 1.00 94.06 112 LEU A CA 1
ATOM 796 C C . LEU A 1 112 ? -16.824 0.970 18.262 1.00 94.06 112 LEU A C 1
ATOM 798 O O . LEU A 1 112 ? -16.892 1.697 19.250 1.00 94.06 112 LEU A O 1
ATOM 802 N N . ARG A 1 113 ? -15.984 1.235 17.255 1.00 94.75 113 ARG A N 1
ATOM 803 C CA . ARG A 1 113 ? -15.112 2.414 17.253 1.00 94.75 113 ARG A CA 1
ATOM 804 C C . ARG A 1 113 ? -15.919 3.708 17.374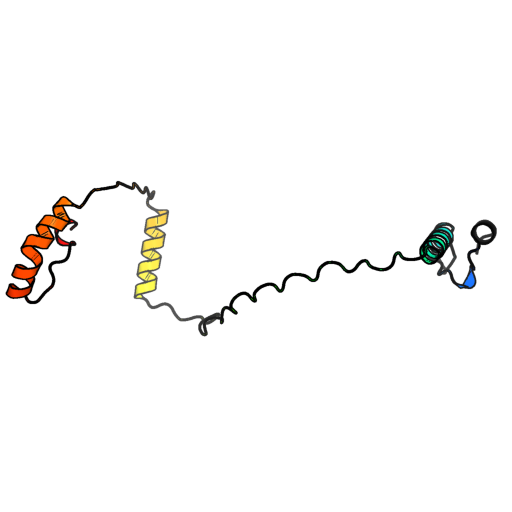 1.00 94.75 113 ARG A C 1
ATOM 806 O O . ARG A 1 113 ? -15.514 4.604 18.107 1.00 94.75 113 ARG A O 1
ATOM 813 N N . ALA A 1 114 ? -17.034 3.828 16.655 1.00 94.38 114 ALA A N 1
ATOM 814 C CA . ALA A 1 114 ? -17.861 5.030 16.682 1.00 94.38 114 ALA A CA 1
ATOM 815 C C . ALA A 1 114 ? -18.446 5.322 18.072 1.00 94.38 114 ALA A C 1
ATOM 817 O O . ALA A 1 114 ? -18.591 6.490 18.409 1.00 94.38 114 ALA A O 1
ATOM 818 N N . GLN A 1 115 ? -18.717 4.293 18.877 1.00 94.56 115 GLN A N 1
ATOM 819 C CA . GLN A 1 115 ? -19.185 4.452 20.258 1.00 94.56 115 GLN A CA 1
ATOM 820 C C . GLN A 1 115 ? -18.089 4.989 21.193 1.00 94.56 115 GLN A C 1
ATOM 822 O O . GLN A 1 115 ? -18.384 5.744 22.112 1.00 94.56 115 GLN A O 1
ATOM 827 N N . ALA A 1 116 ? -16.823 4.626 20.960 1.00 92.25 116 ALA A N 1
ATOM 828 C CA . ALA A 1 116 ? -15.713 4.958 21.858 1.00 92.25 116 ALA A CA 1
ATOM 829 C C . ALA A 1 116 ? -14.857 6.158 21.408 1.00 92.25 116 ALA A C 1
ATOM 831 O O . ALA A 1 116 ? -14.143 6.741 22.225 1.00 92.25 116 ALA A O 1
ATOM 832 N N . LYS A 1 117 ? -14.892 6.530 20.119 1.00 93.00 117 LYS A N 1
ATOM 833 C CA . LYS A 1 117 ? -13.956 7.504 19.524 1.00 93.00 117 LYS A CA 1
ATOM 834 C C . LYS A 1 117 ? -13.989 8.881 20.197 1.00 93.00 117 LYS A C 1
ATOM 836 O O . LYS A 1 117 ? -12.930 9.478 20.355 1.00 93.00 117 LYS A O 1
ATOM 841 N N . ASP A 1 118 ? -15.167 9.366 20.589 1.00 94.12 118 ASP A N 1
ATOM 842 C CA . ASP A 1 118 ? -15.337 10.742 21.068 1.00 94.12 118 ASP A CA 1
ATOM 843 C C . ASP A 1 118 ? -14.880 10.851 22.528 1.00 94.12 118 ASP A C 1
ATOM 845 O O . ASP A 1 118 ? -14.124 11.754 22.881 1.00 94.12 118 ASP A O 1
ATOM 849 N N . ALA A 1 119 ? -15.228 9.854 23.351 1.00 94.06 119 ALA A N 1
ATOM 850 C CA . ALA A 1 119 ? -14.727 9.729 24.719 1.00 94.06 119 ALA A CA 1
ATOM 851 C C . ALA A 1 119 ? -13.201 9.544 24.755 1.00 94.06 119 ALA A C 1
ATOM 853 O O . ALA A 1 119 ? -12.516 10.143 25.581 1.00 94.06 119 ALA A O 1
ATOM 854 N N . PHE A 1 120 ? -12.653 8.746 23.834 1.00 93.81 120 PHE A N 1
ATOM 855 C CA . PHE A 1 120 ? -11.210 8.559 23.706 1.00 93.81 120 PHE A CA 1
ATOM 856 C C . PHE A 1 120 ? -10.501 9.850 23.283 1.00 93.81 120 PHE A C 1
ATOM 858 O O . PHE A 1 120 ? -9.500 10.225 23.886 1.00 93.81 120 PHE A O 1
ATOM 865 N N . GLN A 1 121 ? -11.043 10.566 22.293 1.00 94.44 121 GLN A N 1
ATOM 866 C CA . GLN A 1 121 ? -10.483 11.841 21.850 1.00 94.44 121 GLN A CA 1
ATOM 867 C C . GLN A 1 121 ? -10.509 12.893 22.965 1.00 94.44 121 GLN A C 1
ATOM 869 O O . GLN A 1 121 ? -9.554 13.655 23.095 1.00 94.44 121 GLN A O 1
ATOM 874 N N . ALA A 1 122 ? -11.561 12.919 23.784 1.00 94.44 122 ALA A N 1
ATOM 875 C CA . ALA A 1 122 ? -11.643 13.809 24.937 1.00 94.44 122 ALA A CA 1
ATOM 876 C C . ALA A 1 122 ? -10.603 13.474 26.023 1.00 94.44 122 ALA A C 1
ATOM 878 O O . ALA A 1 122 ? -10.079 14.385 26.657 1.00 94.44 122 ALA A O 1
ATOM 879 N N . ARG A 1 123 ? -10.293 12.186 26.230 1.00 95.69 123 ARG A N 1
ATOM 880 C CA . ARG A 1 123 ? -9.340 11.737 27.257 1.00 95.69 123 ARG A CA 1
ATOM 881 C C . ARG A 1 123 ? -7.877 11.882 26.838 1.00 95.69 123 ARG A C 1
ATOM 883 O O . ARG A 1 123 ? -7.062 12.310 27.642 1.00 95.69 123 ARG A O 1
ATOM 890 N N . GLU A 1 124 ? -7.551 11.514 25.602 1.00 93.88 124 GLU A N 1
ATOM 891 C CA . GLU A 1 124 ? -6.163 11.377 25.134 1.00 93.88 124 GLU A CA 1
ATOM 892 C C . GLU A 1 124 ? -5.730 12.504 24.178 1.00 93.88 124 GLU A C 1
ATOM 894 O O . GLU A 1 124 ? -4.567 12.584 23.791 1.00 93.88 124 GLU A O 1
ATOM 899 N N . GLY A 1 125 ? -6.660 13.346 23.711 1.00 92.69 125 GLY A N 1
ATOM 900 C CA . GLY A 1 125 ? -6.383 14.419 22.744 1.00 92.69 125 GLY A CA 1
ATOM 901 C C . GLY A 1 125 ? -6.074 13.943 21.317 1.00 92.69 125 GLY A C 1
ATOM 902 O O . GLY A 1 125 ? -5.893 14.760 20.414 1.00 92.69 125 GLY A O 1
ATOM 903 N N . VAL A 1 126 ? -6.050 12.629 21.079 1.00 93.88 126 VAL A N 1
ATOM 904 C CA . VAL A 1 126 ? -5.775 12.013 19.776 1.00 93.88 126 VAL A CA 1
ATOM 905 C C . VAL A 1 126 ? -6.977 11.227 19.261 1.00 93.88 126 VAL A C 1
ATOM 907 O O . VAL A 1 126 ? -7.764 10.656 20.015 1.00 93.88 126 VAL A O 1
ATOM 910 N N . LYS A 1 127 ? -7.136 11.187 17.935 1.00 92.50 127 LYS A N 1
ATOM 911 C CA . LYS A 1 127 ? -8.228 10.445 17.297 1.00 92.50 127 LYS A CA 1
ATOM 912 C C . LYS A 1 127 ? -7.965 8.946 17.389 1.00 92.50 127 LYS A C 1
ATOM 914 O O . LYS A 1 127 ? -6.921 8.473 16.947 1.00 92.50 127 LYS A O 1
ATOM 919 N N . LEU A 1 128 ? -8.961 8.191 17.847 1.00 92.81 128 LEU A N 1
ATOM 920 C CA . LEU A 1 128 ? -8.926 6.732 17.780 1.00 92.81 128 LEU A CA 1
ATOM 921 C C . LEU A 1 128 ? -8.931 6.293 16.309 1.00 92.81 128 LEU A C 1
ATOM 923 O O . LEU A 1 128 ? -9.938 6.477 15.619 1.00 92.81 128 LEU A O 1
ATOM 927 N N . SER A 1 129 ? -7.825 5.752 15.796 1.00 92.94 129 SER A N 1
ATOM 928 C CA . S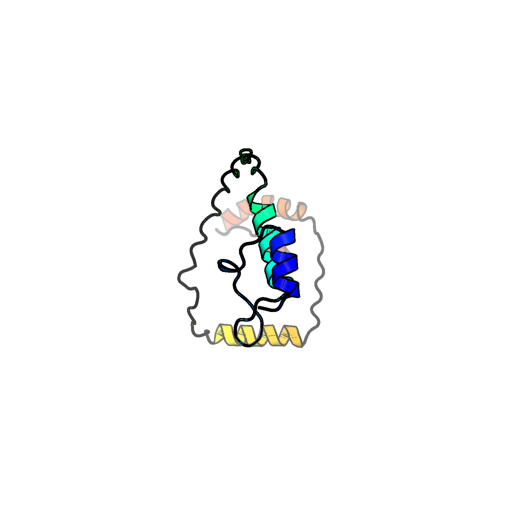ER A 1 129 ? -7.753 5.222 14.428 1.00 92.94 129 SER A CA 1
ATOM 929 C C . SER A 1 129 ? -8.270 3.774 14.370 1.00 92.94 129 SER A C 1
ATOM 931 O O . SER A 1 129 ? -8.394 3.128 15.408 1.00 92.94 129 SER A O 1
ATOM 933 N N . PRO A 1 130 ? -8.608 3.241 13.183 1.00 93.00 130 PRO A N 1
ATOM 934 C CA . PRO A 1 130 ? -8.906 1.817 13.019 1.00 93.00 130 PRO A CA 1
ATOM 935 C C . PRO A 1 130 ? -7.691 0.891 13.187 1.00 93.00 130 PRO A C 1
ATOM 937 O O . PRO A 1 130 ? -7.880 -0.303 13.376 1.00 93.00 130 PRO A O 1
ATOM 940 N N . MET A 1 131 ? -6.461 1.416 13.112 1.00 92.31 131 MET A N 1
ATOM 941 C CA . MET A 1 131 ? -5.231 0.611 13.068 1.00 92.31 131 MET A CA 1
ATOM 942 C C . MET A 1 131 ? -5.066 -0.389 14.223 1.00 92.31 131 MET A C 1
ATOM 944 O O . MET A 1 131 ? -4.651 -1.502 13.930 1.00 92.31 131 MET A O 1
ATOM 948 N N . PRO A 1 132 ? -5.422 -0.089 15.491 1.00 89.81 132 PRO A N 1
ATOM 949 C CA . PRO A 1 132 ? -5.266 -1.046 16.591 1.00 89.81 132 PRO A CA 1
ATOM 950 C C . PRO A 1 132 ? -6.039 -2.361 16.426 1.00 89.81 132 PRO A C 1
ATOM 952 O O . PRO A 1 132 ? -5.773 -3.307 17.151 1.00 89.81 132 PRO A O 1
ATOM 955 N N . PHE A 1 133 ? -7.004 -2.429 15.505 1.00 90.50 133 PHE A N 1
ATOM 956 C CA . PHE A 1 133 ? -7.734 -3.659 15.196 1.00 90.50 133 PHE A CA 1
ATOM 957 C C . PHE A 1 133 ? -7.062 -4.524 14.113 1.00 90.50 133 PHE A C 1
ATOM 959 O O . PHE A 1 133 ? -7.530 -5.630 13.861 1.00 90.50 133 PHE A O 1
ATOM 966 N N . PHE A 1 134 ? -6.019 -4.013 13.449 1.00 89.19 134 PHE A N 1
ATOM 967 C CA . PHE A 1 134 ? -5.347 -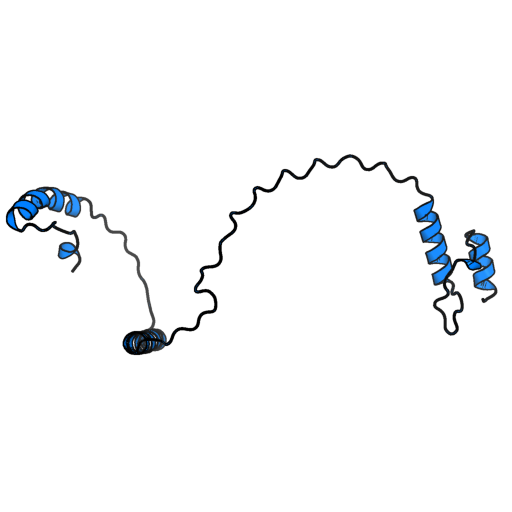4.644 12.304 1.00 89.19 134 PHE A CA 1
ATOM 968 C C . PHE A 1 134 ? -3.839 -4.861 12.514 1.00 89.19 134 PHE A C 1
ATOM 970 O O . PHE A 1 134 ? -3.177 -5.351 11.600 1.00 89.19 134 PHE A O 1
ATOM 977 N N . VAL A 1 135 ? -3.300 -4.448 13.666 1.00 78.56 135 VAL A N 1
ATOM 978 C CA . VAL A 1 135 ? -1.898 -4.661 14.068 1.00 78.56 135 VAL A CA 1
ATOM 979 C C . VAL A 1 135 ? -1.786 -5.945 14.875 1.00 78.56 135 VAL A C 1
ATOM 981 O O . VAL A 1 135 ? -2.693 -6.183 15.702 1.00 78.56 135 VAL A O 1
#

pLDDT: mean 81.61, std 14.1, range [43.78, 97.12]